Protein AF-W1XLV8-F1 (afdb_monomer_lite)

Organism: NCBI:txid408170

InterPro domains:
  IPR013173 DNA primase DnaG, DnaB-binding domain [PF08278] (2-79)
  IPR016136 DNA helicase DnaB, N-terminal/DNA primase DnaG, C-terminal [G3DSA:1.10.860.10] (1-79)

Foldseek 3Di:
DPDPPVVVVVVLVVVCVVDPPDDLVNSLVVCPPPPCNVVSVVVVPDCVPVDPVVVVVVVVVVVVVVVVVVVVVVVVVVD

Structure (mmCIF, N/CA/C/O backbone):
data_AF-W1XLV8-F1
#
_entry.id   AF-W1XLV8-F1
#
loop_
_atom_site.group_PDB
_atom_site.id
_atom_site.type_symbol
_atom_site.label_atom_id
_atom_site.label_alt_id
_atom_site.label_comp_id
_atom_site.label_asym_id
_atom_site.label_entity_id
_atom_site.label_seq_id
_atom_site.pdbx_PDB_ins_code
_atom_site.Cartn_x
_atom_site.Cartn_y
_atom_site.Cartn_z
_atom_site.occupancy
_atom_site.B_iso_or_equiv
_atom_site.auth_seq_id
_atom_site.auth_comp_id
_atom_site.auth_asym_id
_atom_site.auth_atom_id
_atom_site.pdbx_PDB_model_num
ATOM 1 N N . ASN A 1 1 ? -20.523 4.325 5.684 1.00 46.97 1 ASN A N 1
ATOM 2 C CA . ASN A 1 1 ? -19.262 3.611 5.383 1.00 46.97 1 ASN A CA 1
ATOM 3 C C . ASN A 1 1 ? -18.103 4.519 5.722 1.00 46.97 1 ASN A C 1
ATOM 5 O O . ASN A 1 1 ? -17.841 5.424 4.948 1.00 46.97 1 ASN A O 1
ATOM 9 N N . LYS A 1 2 ? -17.501 4.371 6.908 1.00 60.94 2 LYS A N 1
ATOM 10 C CA . LYS A 1 2 ? -16.701 5.451 7.514 1.00 60.94 2 LYS A CA 1
ATOM 11 C C . LYS A 1 2 ? -15.357 5.752 6.841 1.00 60.94 2 LYS A C 1
ATOM 13 O O . LYS A 1 2 ? -14.822 6.807 7.120 1.00 60.94 2 LYS A O 1
ATOM 18 N N . LEU A 1 3 ? -14.875 4.934 5.902 1.00 71.56 3 LEU A N 1
ATOM 19 C CA . LEU A 1 3 ? -13.801 5.330 4.983 1.00 71.56 3 LEU A CA 1
ATOM 20 C C . LEU A 1 3 ? -14.007 4.702 3.593 1.00 71.56 3 LEU A C 1
ATOM 22 O O . LEU A 1 3 ? -13.999 3.470 3.481 1.00 71.56 3 LEU A O 1
ATOM 26 N N . PRO A 1 4 ? -14.216 5.499 2.529 1.00 82.19 4 PRO A N 1
ATOM 27 C CA . PRO A 1 4 ? -14.242 4.977 1.167 1.00 82.19 4 PRO A CA 1
ATOM 28 C C . PRO A 1 4 ? -12.870 4.392 0.796 1.00 82.19 4 PRO A C 1
ATOM 30 O O . PRO A 1 4 ? -11.836 4.903 1.206 1.00 82.19 4 PRO A O 1
ATOM 33 N N . GLY A 1 5 ? -12.852 3.294 0.038 1.00 83.44 5 GLY A N 1
ATOM 34 C CA . GLY A 1 5 ? -11.610 2.659 -0.427 1.00 83.44 5 GLY A CA 1
ATOM 35 C C . GLY A 1 5 ? -10.922 1.712 0.568 1.00 83.44 5 GLY A C 1
ATOM 36 O O . GLY A 1 5 ? -10.179 0.838 0.129 1.00 83.44 5 GLY A O 1
ATOM 37 N N . LEU A 1 6 ? -11.229 1.774 1.872 1.00 84.81 6 LEU A N 1
ATOM 38 C CA . LEU A 1 6 ? -10.581 0.916 2.880 1.00 84.81 6 LEU A CA 1
ATOM 39 C C . LEU A 1 6 ? -10.835 -0.588 2.657 1.00 84.81 6 LEU A C 1
ATOM 41 O O . LEU A 1 6 ? -9.956 -1.411 2.902 1.00 84.81 6 LEU A O 1
ATOM 45 N N . GLY A 1 7 ? -12.026 -0.953 2.170 1.00 87.81 7 GLY A N 1
ATOM 46 C CA . GLY A 1 7 ? -12.352 -2.344 1.830 1.00 87.81 7 GLY A CA 1
ATOM 47 C C . GLY A 1 7 ? -11.444 -2.898 0.729 1.00 87.81 7 GLY A C 1
ATOM 48 O O . GLY A 1 7 ? -10.825 -3.942 0.915 1.00 87.81 7 GLY A O 1
ATOM 49 N N . LEU A 1 8 ? -11.289 -2.142 -0.362 1.00 90.00 8 LEU A N 1
ATOM 50 C CA . LEU A 1 8 ? -10.388 -2.487 -1.464 1.00 90.00 8 LEU A CA 1
ATOM 51 C C . LEU A 1 8 ? -8.928 -2.541 -0.998 1.00 90.00 8 LEU A C 1
ATOM 53 O O . LEU A 1 8 ? -8.213 -3.478 -1.333 1.00 90.00 8 LEU A O 1
ATOM 57 N N . PHE A 1 9 ? -8.495 -1.578 -0.179 1.00 90.12 9 PHE A N 1
ATOM 58 C CA . PHE A 1 9 ? -7.145 -1.577 0.384 1.00 90.12 9 PHE A CA 1
ATOM 59 C C . PHE A 1 9 ? -6.858 -2.844 1.204 1.00 90.12 9 PHE A C 1
ATOM 61 O O . PHE A 1 9 ? -5.832 -3.493 1.009 1.00 90.12 9 PHE A O 1
ATOM 68 N N . ARG A 1 10 ? -7.791 -3.252 2.074 1.00 90.44 10 ARG A N 1
ATOM 69 C CA . ARG A 1 10 ? -7.666 -4.489 2.857 1.00 90.44 10 ARG A CA 1
ATOM 70 C C . ARG A 1 10 ? -7.560 -5.726 1.964 1.00 90.44 10 ARG A C 1
ATOM 72 O O . ARG A 1 10 ? -6.759 -6.612 2.254 1.00 90.44 10 ARG A O 1
ATOM 79 N N . GLU A 1 11 ? -8.367 -5.804 0.910 1.00 92.50 11 GLU A N 1
ATOM 80 C CA . GLU A 1 11 ? -8.298 -6.903 -0.058 1.00 92.50 11 GLU A CA 1
ATOM 81 C C . GLU A 1 11 ? -6.933 -6.955 -0.752 1.00 92.50 11 GLU A C 1
ATOM 83 O O . GLU A 1 11 ? -6.330 -8.024 -0.799 1.00 92.50 11 GLU A O 1
ATOM 88 N N . LEU A 1 12 ? -6.409 -5.812 -1.210 1.00 93.06 12 LEU A N 1
ATOM 89 C CA . LEU A 1 12 ? -5.090 -5.731 -1.846 1.00 93.06 12 LEU A CA 1
ATOM 90 C C . LEU A 1 12 ? -3.982 -6.229 -0.910 1.00 93.06 12 LEU A C 1
ATOM 92 O O . LEU A 1 12 ? -3.172 -7.066 -1.306 1.00 93.06 12 LEU A O 1
ATOM 96 N N . VAL A 1 13 ? -3.978 -5.768 0.346 1.00 91.75 13 VAL A N 1
ATOM 97 C CA . VAL A 1 13 ? -2.999 -6.199 1.357 1.00 91.75 13 VAL A CA 1
ATOM 98 C C . VAL A 1 13 ? -3.082 -7.706 1.593 1.00 91.75 13 VAL A C 1
ATOM 100 O O . VAL A 1 13 ? -2.056 -8.383 1.580 1.00 91.75 13 VAL A O 1
ATOM 103 N N . ASN A 1 14 ? -4.289 -8.253 1.755 1.00 94.00 14 ASN A N 1
ATOM 104 C CA . ASN A 1 14 ? -4.472 -9.692 1.943 1.00 94.00 14 ASN A CA 1
ATOM 105 C C . ASN A 1 14 ? -3.948 -10.497 0.746 1.00 94.00 14 ASN A C 1
ATOM 107 O O . ASN A 1 14 ? -3.284 -11.516 0.942 1.00 94.00 14 ASN A O 1
ATOM 111 N N . THR A 1 15 ? -4.202 -10.034 -0.480 1.00 94.12 15 THR A N 1
ATOM 112 C CA . THR A 1 15 ? -3.700 -10.674 -1.701 1.00 94.12 15 THR A CA 1
ATOM 113 C C . THR A 1 15 ? -2.171 -10.689 -1.716 1.00 94.12 15 THR A C 1
ATOM 115 O O . THR A 1 15 ? -1.581 -11.760 -1.871 1.00 94.12 15 THR A O 1
ATOM 118 N N . CYS A 1 16 ? -1.526 -9.550 -1.446 1.00 93.19 16 CYS A N 1
ATOM 119 C CA . CYS A 1 16 ? -0.066 -9.442 -1.373 1.00 93.19 16 CYS A CA 1
ATOM 120 C C . CYS A 1 16 ? 0.549 -10.333 -0.279 1.00 93.19 16 CYS A C 1
ATOM 122 O O . CYS A 1 16 ? 1.578 -10.964 -0.509 1.00 93.19 16 CYS A O 1
ATOM 124 N N . LEU A 1 17 ? -0.083 -10.427 0.897 1.00 93.62 17 LEU A N 1
ATOM 125 C CA . LEU A 1 17 ? 0.378 -11.297 1.988 1.00 93.62 17 LEU A CA 1
ATOM 126 C C . LEU A 1 17 ? 0.213 -12.788 1.660 1.00 93.62 17 LEU A C 1
ATOM 128 O O . LEU A 1 17 ? 1.051 -13.598 2.049 1.00 93.62 17 LEU A O 1
ATOM 132 N N . SER A 1 18 ? -0.855 -13.157 0.947 1.00 95.56 18 SER A N 1
ATOM 133 C CA . SER A 1 18 ? -1.120 -14.547 0.551 1.00 95.56 18 SER A CA 1
ATOM 134 C C . SER A 1 18 ? -0.175 -15.058 -0.540 1.00 95.56 18 SER A C 1
ATOM 136 O O . SER A 1 18 ? 0.060 -16.261 -0.637 1.00 95.56 18 SER A O 1
ATOM 138 N N . GLN A 1 19 ? 0.365 -14.149 -1.358 1.00 94.50 19 GLN A N 1
ATOM 139 C CA . GLN A 1 19 ? 1.232 -14.454 -2.495 1.00 94.50 19 GLN A CA 1
ATOM 140 C C . GLN A 1 19 ? 2.479 -13.556 -2.464 1.00 94.50 19 GLN A C 1
ATOM 142 O O . GLN A 1 19 ? 2.578 -12.594 -3.231 1.00 94.50 19 GLN A O 1
ATOM 147 N N . PRO A 1 20 ? 3.456 -13.851 -1.587 1.00 92.31 20 PRO A N 1
ATOM 148 C CA . PRO A 1 20 ? 4.710 -13.109 -1.547 1.00 92.31 20 PRO A CA 1
ATOM 149 C C . PRO A 1 20 ? 5.425 -13.164 -2.905 1.00 92.31 20 PRO A C 1
ATOM 151 O O . PRO A 1 20 ? 5.584 -14.236 -3.487 1.00 92.31 20 PRO A O 1
ATOM 154 N N . GLY A 1 21 ? 5.866 -12.011 -3.409 1.00 91.62 21 GLY A N 1
ATOM 155 C CA . GLY A 1 21 ? 6.515 -11.900 -4.722 1.00 91.62 21 GLY A CA 1
ATOM 156 C C . GLY A 1 21 ? 5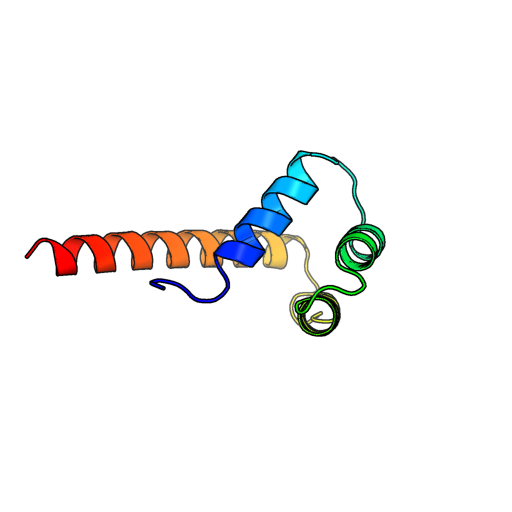.559 -11.690 -5.902 1.00 91.62 21 GLY A C 1
ATOM 157 O O . GLY A 1 21 ? 6.018 -11.655 -7.043 1.00 91.62 21 GLY A O 1
ATOM 158 N N . LEU A 1 22 ? 4.257 -11.519 -5.646 1.00 94.25 22 LEU A N 1
ATOM 159 C CA . LEU A 1 22 ? 3.285 -11.112 -6.658 1.00 94.25 22 LEU A CA 1
ATOM 160 C C . LEU A 1 22 ? 3.697 -9.781 -7.304 1.00 94.25 22 LEU A C 1
ATOM 162 O O . LEU A 1 22 ? 3.965 -8.793 -6.620 1.00 94.25 22 LEU A O 1
ATOM 166 N N . THR A 1 23 ? 3.730 -9.750 -8.633 1.00 94.81 23 THR A N 1
ATOM 167 C CA . THR A 1 23 ? 4.013 -8.521 -9.386 1.00 94.81 23 THR A CA 1
ATOM 168 C C . THR A 1 23 ? 2.763 -7.654 -9.526 1.00 94.81 23 THR A C 1
ATOM 170 O O . THR A 1 23 ? 1.641 -8.164 -9.519 1.00 94.81 23 THR A O 1
ATOM 173 N N . THR A 1 24 ? 2.938 -6.349 -9.753 1.00 92.62 24 THR A N 1
ATOM 174 C CA . THR A 1 24 ? 1.822 -5.424 -10.015 1.00 92.62 24 THR A CA 1
ATOM 175 C C . THR A 1 24 ? 0.932 -5.906 -11.164 1.00 92.62 24 THR A C 1
ATOM 177 O O . THR A 1 24 ? -0.287 -5.877 -11.044 1.00 92.62 24 THR A O 1
ATOM 180 N N . GLY A 1 25 ? 1.511 -6.428 -12.252 1.00 94.56 25 GLY A N 1
ATOM 181 C CA . GLY A 1 25 ? 0.737 -6.950 -13.385 1.00 94.56 25 GLY A CA 1
ATOM 182 C C . GLY A 1 25 ? -0.126 -8.165 -13.027 1.00 94.56 25 GLY A C 1
ATOM 183 O O . GLY A 1 25 ? -1.287 -8.233 -13.420 1.00 94.56 25 GLY A O 1
ATOM 184 N N . GLN A 1 26 ? 0.404 -9.102 -12.235 1.00 95.31 26 GLN A N 1
ATOM 185 C CA . GLN A 1 26 ? -0.368 -10.257 -11.759 1.00 95.31 26 GLN A CA 1
ATOM 186 C C . GLN A 1 26 ? -1.456 -9.848 -10.761 1.00 95.31 26 GLN A C 1
ATOM 188 O O . GLN A 1 26 ? -2.542 -10.426 -10.767 1.00 95.3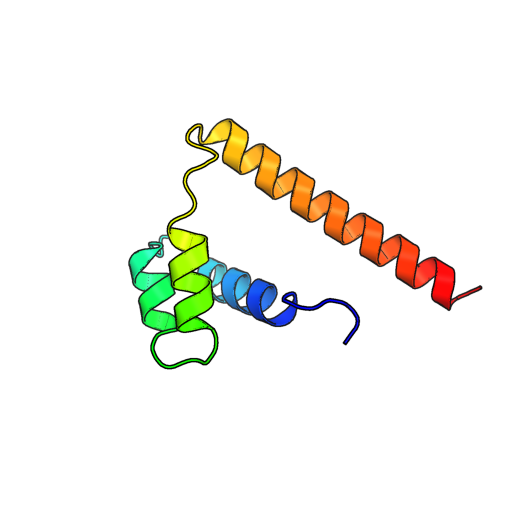1 26 GLN A O 1
ATOM 193 N N . LEU A 1 27 ? -1.187 -8.834 -9.934 1.00 95.00 27 LEU A N 1
ATOM 194 C CA . LEU A 1 27 ? -2.188 -8.250 -9.050 1.00 95.00 27 LEU A CA 1
ATOM 195 C C . LEU A 1 27 ? -3.335 -7.642 -9.866 1.00 95.00 27 LEU A C 1
ATOM 197 O O . LEU A 1 27 ? -4.486 -7.964 -9.607 1.00 95.00 27 LEU A O 1
ATOM 201 N N . LEU A 1 28 ? -3.049 -6.840 -10.895 1.00 95.12 28 LEU A N 1
ATOM 202 C CA . LEU A 1 28 ? -4.086 -6.278 -11.771 1.00 95.12 28 LEU A CA 1
ATOM 203 C C . LEU A 1 28 ? -4.911 -7.366 -12.468 1.00 95.12 28 LEU A C 1
ATOM 205 O O . LEU A 1 28 ? -6.133 -7.246 -12.550 1.00 95.12 28 LEU A O 1
ATOM 209 N N . GLU A 1 29 ? -4.267 -8.450 -12.907 1.00 95.44 29 GLU A N 1
ATOM 210 C CA . GLU A 1 29 ? -4.962 -9.592 -13.504 1.00 95.44 29 GLU A CA 1
ATOM 211 C C . GLU A 1 29 ? -5.941 -10.249 -12.525 1.00 95.44 29 GLU A C 1
ATOM 213 O O . GLU A 1 29 ? -7.060 -10.584 -12.907 1.00 95.44 29 GLU A O 1
ATOM 218 N N . HIS A 1 30 ? -5.567 -10.366 -11.247 1.00 93.44 30 HIS A N 1
ATOM 219 C CA . HIS A 1 30 ? -6.448 -10.899 -10.206 1.00 93.44 30 HIS A CA 1
ATOM 220 C C . HIS A 1 30 ? -7.744 -10.085 -10.053 1.00 93.44 30 HIS A C 1
ATOM 222 O O . HIS A 1 30 ? -8.799 -10.648 -9.766 1.00 93.44 30 HIS A O 1
ATOM 228 N N . TYR A 1 31 ? -7.684 -8.771 -10.283 1.00 93.81 31 TYR A N 1
ATOM 229 C CA . TYR A 1 31 ? -8.843 -7.878 -10.208 1.00 93.81 31 TYR A CA 1
ATOM 230 C C . TYR A 1 31 ? -9.546 -7.662 -11.554 1.00 93.81 31 TYR A C 1
ATOM 232 O O . TYR A 1 31 ? -10.519 -6.896 -11.610 1.00 93.81 31 TYR A O 1
ATOM 240 N N . ARG A 1 32 ? -9.113 -8.324 -12.636 1.00 93.94 32 ARG A N 1
ATOM 241 C CA . ARG A 1 32 ? -9.746 -8.205 -13.956 1.00 93.94 32 ARG A CA 1
ATOM 242 C C . ARG A 1 32 ? -11.225 -8.594 -13.873 1.00 93.94 32 ARG A C 1
ATOM 244 O O . ARG A 1 32 ? -11.597 -9.600 -13.281 1.00 93.94 32 ARG A O 1
ATOM 251 N N . GLY A 1 33 ? -12.089 -7.780 -14.479 1.00 92.56 33 GLY A N 1
ATOM 252 C CA . GLY A 1 33 ? -13.540 -8.010 -14.485 1.00 92.56 33 GLY A CA 1
ATOM 253 C C . GLY A 1 33 ? -14.266 -7.593 -13.200 1.00 92.56 33 GLY A C 1
ATOM 254 O O . GLY A 1 33 ? -15.491 -7.665 -13.155 1.00 92.56 33 GLY A O 1
ATOM 255 N N . THR A 1 34 ? -13.551 -7.111 -12.177 1.00 93.44 34 THR A N 1
ATOM 256 C CA . THR A 1 34 ? -14.170 -6.465 -11.010 1.00 93.44 34 THR A CA 1
ATOM 257 C C . THR A 1 34 ? -14.480 -4.994 -11.299 1.00 93.44 34 THR A C 1
ATOM 259 O O . THR A 1 34 ? -13.848 -4.362 -12.148 1.00 93.44 34 THR A O 1
ATOM 262 N N . ASN A 1 35 ? -15.390 -4.400 -10.522 1.00 91.88 35 ASN A N 1
ATOM 263 C CA . ASN A 1 35 ? -15.697 -2.964 -10.603 1.00 91.88 35 ASN A CA 1
ATOM 264 C C . ASN A 1 35 ? -14.487 -2.060 -10.291 1.00 91.88 35 ASN A C 1
ATOM 266 O O . ASN A 1 35 ? -14.517 -0.869 -10.595 1.00 91.88 35 ASN A O 1
ATOM 270 N N . ASN A 1 36 ? -13.430 -2.615 -9.690 1.00 91.12 36 ASN A N 1
ATOM 271 C CA . ASN A 1 36 ? -12.234 -1.880 -9.289 1.00 91.12 36 ASN A CA 1
ATOM 272 C C . ASN A 1 36 ? -11.111 -1.939 -10.333 1.00 91.12 36 ASN A C 1
ATOM 274 O O . ASN A 1 36 ? -10.149 -1.187 -10.198 1.00 91.12 36 ASN A O 1
ATOM 278 N N . ALA A 1 37 ? -11.230 -2.772 -11.376 1.00 92.88 37 ALA A N 1
ATOM 279 C CA . ALA A 1 37 ? -10.171 -2.995 -12.363 1.00 92.88 37 ALA A CA 1
ATOM 280 C C . ALA A 1 37 ? -9.649 -1.682 -12.971 1.00 92.88 37 ALA A C 1
ATOM 282 O O . ALA A 1 37 ? -8.466 -1.375 -12.866 1.00 92.88 37 ALA A O 1
ATOM 283 N N . ALA A 1 38 ? -10.548 -0.848 -13.503 1.00 92.88 38 ALA A N 1
ATOM 284 C CA . ALA A 1 38 ? -10.178 0.423 -14.130 1.00 92.88 38 ALA A CA 1
ATOM 285 C C . ALA A 1 38 ? -9.551 1.430 -13.147 1.00 92.88 38 ALA A C 1
ATOM 287 O O . ALA A 1 38 ? -8.741 2.269 -13.540 1.00 92.88 38 ALA A O 1
ATOM 288 N N . THR A 1 39 ? -9.932 1.378 -11.869 1.00 91.06 39 THR A N 1
ATOM 289 C CA . THR A 1 39 ? -9.348 2.231 -10.825 1.00 91.06 39 THR A CA 1
ATOM 290 C C . THR A 1 39 ? -7.938 1.765 -10.479 1.00 91.06 39 THR A C 1
ATOM 292 O O . THR A 1 39 ? -7.030 2.587 -10.404 1.00 91.06 39 THR A O 1
ATOM 295 N N . LEU A 1 40 ? -7.737 0.455 -10.315 1.00 93.31 40 LEU A N 1
ATOM 296 C CA . LEU A 1 40 ? -6.430 -0.124 -10.009 1.00 93.31 40 LEU A CA 1
ATOM 297 C C . LEU A 1 40 ? -5.442 0.059 -11.161 1.00 93.31 40 LEU A C 1
ATOM 299 O O . LEU A 1 40 ? -4.292 0.401 -10.909 1.00 93.31 40 LEU A O 1
ATOM 303 N N . GLU A 1 41 ? -5.894 -0.081 -12.410 1.00 93.25 41 GLU A N 1
ATOM 304 C CA . GLU A 1 41 ? -5.075 0.224 -13.588 1.00 93.25 41 GLU A CA 1
ATOM 305 C C . GLU A 1 41 ? -4.572 1.670 -13.541 1.00 93.25 41 GLU A C 1
ATOM 307 O O . GLU A 1 41 ? -3.369 1.902 -13.629 1.00 93.25 41 GLU A O 1
ATOM 312 N N . LYS A 1 42 ? -5.459 2.646 -13.303 1.00 91.88 42 LYS A N 1
ATOM 313 C CA . LYS A 1 42 ? -5.062 4.060 -13.187 1.00 91.88 42 LYS A CA 1
ATOM 314 C C . LYS A 1 42 ? -4.068 4.303 -12.052 1.00 91.88 42 LYS A C 1
ATOM 316 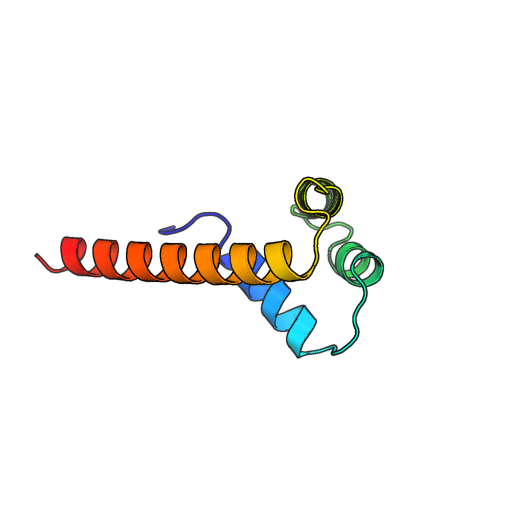O O . LYS A 1 42 ? -3.081 4.995 -12.266 1.00 91.88 42 LYS A O 1
ATOM 321 N N . LEU A 1 43 ? -4.314 3.735 -10.870 1.00 91.06 43 LEU A N 1
ATOM 322 C CA . LEU A 1 43 ? -3.432 3.897 -9.709 1.00 91.06 43 LEU A CA 1
ATOM 323 C C . LEU A 1 43 ? -2.064 3.235 -9.921 1.00 91.06 43 LEU A C 1
ATOM 325 O O . LEU A 1 43 ? -1.061 3.751 -9.445 1.00 91.06 43 LEU A O 1
ATOM 329 N N . SER A 1 44 ? -2.005 2.124 -10.659 1.00 90.81 44 SER A N 1
ATOM 330 C CA . SER A 1 44 ? -0.747 1.421 -10.950 1.00 90.81 44 SER A CA 1
ATOM 331 C C . SER A 1 44 ? 0.184 2.170 -11.906 1.00 90.81 44 SER A C 1
ATOM 333 O O . SER A 1 44 ? 1.376 1.884 -11.939 1.00 90.81 44 SER A O 1
ATOM 335 N N . MET A 1 45 ? -0.355 3.121 -12.672 1.00 88.62 45 MET A N 1
ATOM 336 C CA . MET A 1 45 ? 0.397 3.947 -13.621 1.00 88.62 45 MET A CA 1
ATOM 337 C C . MET A 1 45 ? 0.980 5.211 -12.982 1.00 88.62 45 MET A C 1
ATOM 339 O O . MET A 1 45 ? 1.628 5.998 -13.669 1.00 88.62 45 MET A O 1
ATOM 343 N N . TRP A 1 46 ? 0.705 5.450 -11.700 1.00 83.25 46 TRP A N 1
ATOM 344 C CA . TRP A 1 46 ? 1.164 6.642 -11.003 1.00 83.25 46 TRP A CA 1
ATOM 345 C C . TRP A 1 46 ? 2.655 6.508 -10.670 1.00 83.25 46 TRP A C 1
ATOM 347 O O . TRP A 1 46 ? 3.040 5.651 -9.880 1.00 83.25 46 TRP A O 1
ATOM 357 N N . ASP A 1 47 ? 3.481 7.347 -11.299 1.00 80.00 47 ASP A N 1
ATOM 358 C CA . ASP A 1 47 ? 4.954 7.306 -11.232 1.00 80.00 47 ASP A CA 1
ATOM 359 C C . ASP A 1 47 ? 5.544 8.618 -10.674 1.00 80.00 47 ASP A C 1
ATOM 361 O O . ASP A 1 47 ? 6.716 8.934 -10.854 1.00 80.00 47 ASP A O 1
ATOM 365 N N . ASP A 1 48 ? 4.722 9.414 -9.977 1.00 78.56 48 ASP A N 1
ATOM 366 C CA . ASP A 1 48 ? 5.135 10.711 -9.414 1.00 78.56 48 ASP A CA 1
ATOM 367 C C . ASP A 1 48 ? 6.225 10.563 -8.328 1.00 78.56 48 ASP A C 1
ATOM 369 O O . ASP A 1 48 ? 6.901 11.534 -7.982 1.00 78.56 48 ASP A O 1
ATOM 373 N N . ILE A 1 49 ? 6.433 9.345 -7.810 1.00 78.06 49 ILE A N 1
ATOM 374 C CA . ILE A 1 49 ? 7.481 9.013 -6.841 1.00 78.06 49 ILE A CA 1
ATOM 375 C C . ILE A 1 49 ? 8.427 7.968 -7.444 1.00 78.06 49 ILE A C 1
ATOM 377 O O . ILE A 1 49 ? 8.292 6.769 -7.212 1.00 78.06 49 ILE A O 1
ATOM 381 N N . ALA A 1 50 ? 9.414 8.440 -8.204 1.00 75.12 50 ALA A N 1
ATOM 382 C CA . ALA A 1 50 ? 10.396 7.578 -8.867 1.00 75.12 50 ALA A CA 1
ATOM 383 C C . ALA A 1 50 ? 11.455 6.989 -7.909 1.00 75.12 50 ALA A C 1
ATOM 385 O O . ALA A 1 50 ? 12.079 5.968 -8.207 1.00 75.12 50 ALA A O 1
ATOM 386 N N . ASP A 1 51 ? 11.691 7.627 -6.758 1.00 89.00 51 ASP A N 1
ATOM 387 C CA . ASP A 1 51 ? 12.637 7.129 -5.757 1.00 89.00 51 ASP A CA 1
ATOM 388 C C . ASP A 1 51 ? 11.950 6.124 -4.825 1.00 89.00 51 ASP A C 1
ATOM 390 O O . ASP A 1 51 ? 11.007 6.453 -4.104 1.00 89.00 51 ASP A O 1
ATOM 394 N N . LYS A 1 52 ? 12.461 4.891 -4.811 1.00 83.12 52 LYS A N 1
ATOM 395 C CA . LYS A 1 52 ? 11.902 3.791 -4.021 1.00 83.12 52 LYS A CA 1
ATOM 396 C C . LYS A 1 52 ? 11.898 4.062 -2.512 1.00 83.12 52 LYS A C 1
ATOM 398 O O . LYS A 1 52 ? 10.950 3.662 -1.842 1.00 83.12 52 LYS A O 1
ATOM 403 N N . ASN A 1 53 ? 12.923 4.723 -1.976 1.00 87.38 53 ASN A N 1
ATOM 404 C CA . ASN A 1 53 ? 12.984 5.048 -0.551 1.00 87.38 53 ASN A CA 1
ATOM 405 C C . ASN A 1 53 ? 11.941 6.117 -0.206 1.00 87.38 53 ASN A C 1
ATOM 407 O O . ASN A 1 53 ? 11.271 6.024 0.820 1.00 87.38 53 ASN A O 1
ATOM 411 N N . ILE A 1 54 ? 11.761 7.105 -1.090 1.00 88.69 54 ILE A N 1
ATOM 412 C CA . ILE A 1 54 ? 10.714 8.123 -0.933 1.00 88.69 54 ILE A CA 1
ATOM 413 C C . ILE A 1 54 ? 9.327 7.484 -1.052 1.00 88.69 54 ILE A C 1
ATOM 415 O O . ILE A 1 54 ? 8.432 7.838 -0.286 1.00 88.69 54 ILE A O 1
ATOM 419 N N . ALA A 1 55 ? 9.143 6.517 -1.953 1.00 87.12 55 ALA A N 1
ATOM 420 C CA . ALA A 1 55 ? 7.881 5.800 -2.117 1.00 87.12 55 ALA A CA 1
ATOM 421 C C . ALA A 1 55 ? 7.513 4.997 -0.861 1.00 87.12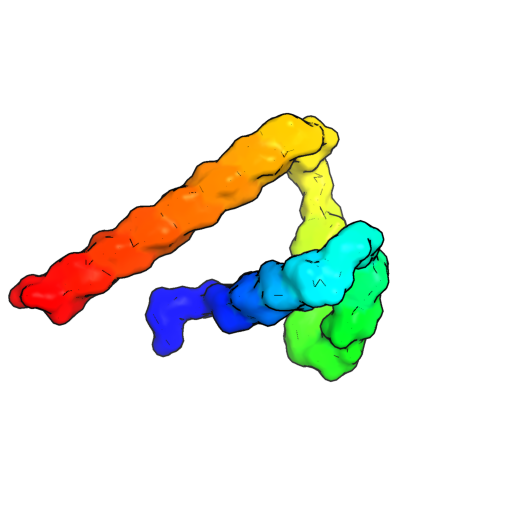 55 ALA A C 1
ATOM 423 O O . ALA A 1 55 ? 6.376 5.075 -0.398 1.00 87.12 55 ALA A O 1
ATOM 424 N N . GLU A 1 56 ? 8.472 4.277 -0.273 1.00 89.69 56 GLU A N 1
ATOM 425 C CA . GLU A 1 56 ? 8.265 3.515 0.966 1.00 89.69 56 GLU A CA 1
ATOM 426 C C . GLU A 1 56 ? 7.923 4.426 2.153 1.00 89.69 56 GLU A C 1
ATOM 428 O O . GLU A 1 56 ? 6.961 4.162 2.883 1.00 89.69 56 GLU A O 1
ATOM 433 N N . GLN A 1 57 ? 8.660 5.530 2.308 1.00 92.88 57 GLN A N 1
ATOM 434 C CA . GLN A 1 57 ? 8.393 6.523 3.346 1.00 92.88 57 GLN A CA 1
ATOM 435 C C . GLN A 1 57 ? 7.002 7.146 3.167 1.00 92.88 57 GLN A C 1
ATOM 437 O O . GLN A 1 57 ? 6.195 7.134 4.091 1.00 92.88 57 GLN A O 1
ATOM 442 N N . THR A 1 58 ? 6.682 7.602 1.952 1.00 90.62 58 THR A N 1
ATOM 443 C CA . THR A 1 58 ? 5.389 8.229 1.631 1.00 90.62 58 THR A CA 1
ATOM 444 C C . THR A 1 58 ? 4.221 7.280 1.879 1.00 90.62 58 THR A C 1
ATOM 446 O O . THR A 1 58 ? 3.193 7.685 2.425 1.00 90.62 58 THR A O 1
ATOM 449 N N . PHE A 1 59 ? 4.370 6.008 1.504 1.00 89.06 59 PHE A N 1
ATOM 450 C CA . PHE A 1 59 ? 3.367 4.983 1.764 1.00 89.06 59 PHE A CA 1
ATOM 451 C C . PHE A 1 59 ? 3.134 4.800 3.269 1.00 89.06 59 PHE A C 1
ATOM 453 O O . PHE A 1 59 ? 1.991 4.829 3.726 1.00 89.06 59 PHE A 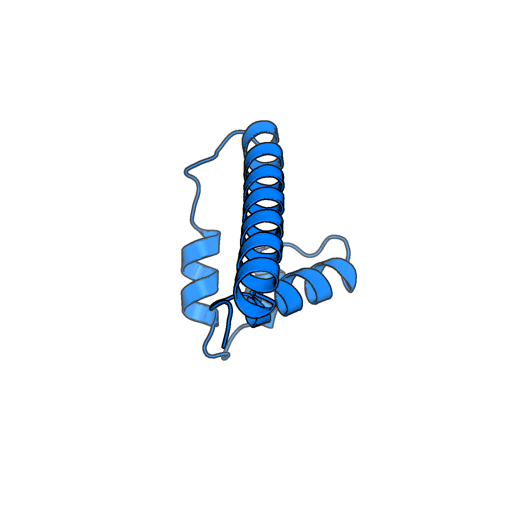O 1
ATOM 460 N N . THR A 1 60 ? 4.214 4.667 4.040 1.00 91.69 60 THR A N 1
ATOM 461 C CA . THR A 1 60 ? 4.153 4.474 5.496 1.00 91.69 60 THR A CA 1
ATOM 462 C C . THR A 1 60 ? 3.540 5.683 6.205 1.00 91.69 60 THR A C 1
ATOM 464 O O . THR A 1 60 ? 2.653 5.517 7.041 1.00 91.69 60 THR A O 1
ATOM 467 N N . ASP A 1 61 ? 3.934 6.899 5.826 1.00 93.88 61 ASP A N 1
ATOM 468 C CA . ASP A 1 61 ? 3.391 8.139 6.391 1.00 93.88 61 ASP A CA 1
ATOM 469 C C . ASP A 1 61 ? 1.902 8.300 6.080 1.00 93.88 61 ASP A C 1
ATOM 471 O O . ASP A 1 61 ? 1.113 8.642 6.961 1.00 93.88 61 ASP A O 1
ATOM 475 N N . SER A 1 62 ? 1.494 7.977 4.850 1.00 91.19 62 SER A N 1
ATOM 476 C CA . SER A 1 62 ? 0.083 8.006 4.450 1.00 91.19 62 SER A CA 1
ATOM 477 C C . SER A 1 62 ? -0.758 7.006 5.251 1.00 91.19 62 SER A C 1
ATOM 479 O O . SER A 1 62 ? -1.896 7.308 5.617 1.00 91.19 62 SER A O 1
ATOM 481 N N . LEU A 1 63 ? -0.209 5.824 5.557 1.00 90.19 63 LEU A N 1
ATOM 482 C CA . LEU A 1 63 ? -0.882 4.828 6.392 1.00 90.19 63 LEU A CA 1
ATOM 483 C C . LEU A 1 63 ? -1.019 5.277 7.844 1.00 90.19 63 LEU A C 1
ATOM 485 O O . LEU A 1 63 ? -2.101 5.129 8.412 1.00 90.19 63 LEU A O 1
ATOM 489 N N . ASN A 1 64 ? 0.043 5.835 8.426 1.00 91.62 64 ASN A N 1
ATOM 490 C CA . ASN A 1 64 ? 0.006 6.363 9.789 1.00 91.62 64 ASN A CA 1
ATOM 491 C C . ASN A 1 64 ? -1.016 7.495 9.899 1.00 91.62 64 ASN A C 1
ATOM 493 O O . ASN A 1 64 ? -1.894 7.439 10.752 1.00 91.62 64 ASN A O 1
ATOM 497 N N . HIS A 1 65 ? -0.997 8.440 8.957 1.00 91.00 65 HIS A N 1
ATOM 498 C CA . HIS A 1 65 ? -1.976 9.522 8.916 1.00 91.00 65 HIS A CA 1
ATOM 499 C C . HIS A 1 65 ? -3.415 8.994 8.807 1.00 91.00 65 HIS A C 1
ATOM 501 O O . HIS A 1 65 ? -4.309 9.462 9.508 1.00 91.00 65 HIS A O 1
ATOM 507 N N . MET A 1 66 ? -3.665 7.997 7.948 1.00 87.38 66 MET A N 1
ATOM 508 C CA . MET A 1 66 ? -4.990 7.374 7.840 1.00 87.38 66 MET A CA 1
ATOM 509 C C . MET A 1 66 ? -5.424 6.714 9.159 1.00 87.38 66 MET A C 1
ATOM 511 O O . MET A 1 66 ? -6.603 6.769 9.513 1.00 87.38 66 MET A O 1
ATOM 515 N N . PHE A 1 67 ? -4.495 6.082 9.878 1.00 86.69 67 PHE A N 1
ATOM 516 C CA . PHE A 1 67 ? -4.763 5.462 11.172 1.00 86.69 67 PHE A CA 1
ATOM 517 C C . PHE A 1 67 ? -5.057 6.501 12.261 1.00 86.69 67 PHE A C 1
ATOM 519 O O . PHE A 1 67 ? -6.030 6.342 12.997 1.00 86.69 67 PHE A O 1
ATOM 526 N N . ASP A 1 68 ? -4.295 7.589 12.312 1.00 90.38 68 ASP A N 1
ATOM 527 C CA . ASP A 1 68 ? -4.513 8.683 13.260 1.00 90.38 68 ASP A CA 1
ATOM 528 C C . ASP A 1 68 ? -5.877 9.350 13.027 1.00 90.38 68 ASP A C 1
ATOM 530 O O . ASP A 1 68 ? -6.671 9.467 13.961 1.00 90.38 68 ASP A O 1
ATOM 534 N N . SER A 1 69 ? -6.231 9.643 11.768 1.00 86.88 69 SER A N 1
ATOM 535 C CA . SER A 1 69 ? -7.561 10.171 11.414 1.00 86.88 69 SER A CA 1
ATOM 536 C C . SER A 1 69 ? -8.703 9.232 11.828 1.00 86.88 69 SER A C 1
ATOM 538 O O . SER A 1 69 ? -9.796 9.675 12.183 1.00 86.88 69 SER A O 1
ATOM 540 N N . LEU A 1 70 ? -8.476 7.913 11.786 1.00 84.00 70 LEU A N 1
ATOM 541 C CA . LEU A 1 70 ? -9.450 6.939 12.277 1.00 84.00 70 LEU A CA 1
ATOM 542 C C . LEU A 1 70 ? -9.602 6.998 13.794 1.00 84.00 70 LEU A C 1
ATOM 544 O O . LEU A 1 70 ? -10.725 6.888 14.281 1.00 84.00 70 LEU A O 1
ATOM 548 N N . LEU A 1 71 ? -8.509 7.135 14.543 1.00 86.69 71 LEU A N 1
ATOM 549 C CA . LEU A 1 71 ? -8.561 7.241 16.000 1.00 86.69 71 LEU A CA 1
ATOM 550 C C . LEU A 1 71 ? -9.284 8.517 16.445 1.00 86.69 71 LEU A C 1
ATOM 552 O O . LEU A 1 71 ? -10.141 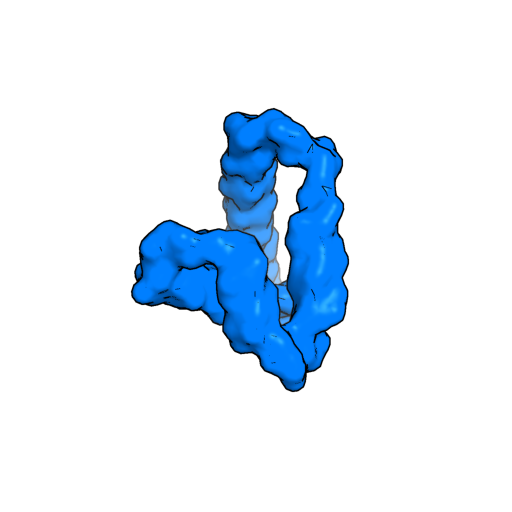8.440 17.325 1.00 86.69 71 LEU A O 1
ATOM 556 N N . GLU A 1 72 ? -9.006 9.646 15.793 1.00 86.38 72 GLU A N 1
ATOM 557 C CA . GLU A 1 72 ? -9.679 10.926 16.041 1.00 86.38 72 GLU A CA 1
ATOM 558 C C . GLU A 1 72 ? -11.193 10.818 15.820 1.00 86.38 72 GLU A C 1
ATOM 560 O O . GLU A 1 72 ? -11.971 11.108 16.729 1.00 86.38 72 GLU A O 1
ATOM 565 N N . LEU A 1 73 ? -11.627 10.275 14.676 1.00 80.25 73 LEU A N 1
ATOM 566 C CA . LEU A 1 73 ? -13.053 10.078 14.384 1.00 80.25 73 LEU A CA 1
ATOM 567 C C . LEU A 1 73 ? -13.747 9.204 15.443 1.00 80.25 73 LEU A C 1
ATOM 569 O O . LEU A 1 73 ? -14.898 9.431 15.814 1.00 80.25 73 LEU A O 1
ATOM 573 N N . ARG A 1 74 ? -13.058 8.170 15.942 1.00 78.44 74 ARG A N 1
ATOM 574 C CA . ARG A 1 74 ? -13.600 7.295 16.993 1.00 78.44 74 ARG A CA 1
ATOM 575 C C . ARG A 1 74 ? -13.722 8.024 18.325 1.00 78.44 74 ARG A C 1
ATOM 577 O O . ARG A 1 74 ? -14.653 7.721 19.066 1.00 78.44 74 ARG A O 1
ATOM 584 N N . GLN A 1 75 ? -12.806 8.939 18.628 1.00 73.44 75 GLN A N 1
ATOM 585 C CA . GLN A 1 75 ? -12.865 9.761 19.829 1.00 73.44 75 GLN A CA 1
ATOM 586 C C . GLN A 1 75 ? -14.034 10.749 19.765 1.00 73.44 75 GLN A C 1
ATOM 588 O O . GLN A 1 75 ? -14.782 10.841 20.731 1.00 73.44 75 GLN A O 1
ATOM 593 N N . GLU A 1 76 ? -14.242 11.413 18.627 1.00 75.25 76 GLU A N 1
ATOM 594 C CA . GLU A 1 76 ? -15.363 12.341 18.418 1.00 75.25 76 GLU A CA 1
ATOM 595 C C . GLU A 1 76 ? -16.738 11.665 18.543 1.00 75.25 76 GLU A C 1
ATOM 597 O O . GLU A 1 76 ? -17.681 12.273 19.029 1.00 75.25 76 GLU A O 1
ATOM 602 N N . GLU A 1 77 ? -16.866 10.395 18.150 1.00 74.56 77 GLU A N 1
ATOM 603 C CA . GLU A 1 77 ? -18.121 9.631 18.267 1.00 74.56 77 GLU A CA 1
ATOM 604 C C . GLU A 1 77 ? -18.460 9.162 19.687 1.00 74.56 77 GLU A C 1
ATOM 606 O O . GLU A 1 77 ? -19.575 8.696 19.931 1.00 74.56 77 GLU A O 1
ATOM 611 N N . LEU A 1 78 ? -17.481 9.185 20.592 1.00 68.81 78 LEU A N 1
ATOM 612 C CA . LEU A 1 78 ? -17.619 8.738 21.979 1.00 68.81 78 LEU A CA 1
ATOM 613 C C . LEU A 1 78 ? -17.831 9.906 22.959 1.00 68.81 78 LEU A C 1
ATOM 615 O O . LEU A 1 78 ? -17.996 9.650 24.154 1.00 68.81 78 LEU A O 1
ATOM 619 N N . ILE A 1 79 ? -17.813 11.148 22.463 1.00 54.97 79 ILE A N 1
ATOM 620 C CA . ILE A 1 79 ? -18.048 12.400 23.201 1.00 54.97 79 ILE A CA 1
ATOM 621 C C . ILE A 1 79 ? -19.452 12.915 22.872 1.00 54.97 79 ILE A C 1
ATOM 623 O O . ILE A 1 79 ? -20.134 13.365 23.820 1.00 54.97 79 ILE A O 1
#

Radius of gyration: 15.02 Å; chains: 1; bounding box: 32×27×38 Å

Sequence (79 aa):
NKLPGLGLFRELVNTCLSQPGLTTGQLLEHYRGTNNAATLEKLSMWDDIADKNIAEQTFTDSLNHMFDSLLELRQEELI

pLDDT: mean 87.39, std 9.08, range [46.97, 95.56]

Secondary structure (DSSP, 8-state):
--STTHHHHHHHHHHHHHSTT--HHHHHHHTTTSTTHHHHHHHHT--S---HHHHHHHHHHHHHHHHHHHHHHHHHTT-